Protein AF-A0AAE4IF89-F1 (afdb_monomer_lite)

pLDDT: mean 88.72, std 16.56, range [34.75, 98.81]

Organism: Bacteroides uniformis (NCBI:txid820)

Sequence (149 aa):
LYGYVDDTNAWSDVLGLATRPNNGKYHIFFEHTVNAKDQYASDAVQFNRANQEFLNKINSDAIFKHDMLKRHPELHAWIKNPNMTSSPSGFTWHHHEETRRLVLVDRRDHSLNHKLYHPSGKGGRDLWGGGNDGRKGRLNGSTGYKQKK

Foldseek 3Di:
DDDDPDPPPPPPPPPCLCVDPVRNAFDFLDKDQADLQQLLAALQVRQLVRVVVVLVCLVPDVVSVVVCCVVFVQLVVCSVPPPSRAAGPQWHFFLQLPRRMTTIGGPVCCVVPVCSRVVVVDGNCVNSVNPPCSNVRQARRNPRHGDDD

Structure (mmCIF, N/CA/C/O backbone):
data_AF-A0AAE4IF89-F1
#
_entry.id   AF-A0AAE4IF89-F1
#
loop_
_atom_site.group_PDB
_atom_site.id
_atom_site.type_symbol
_atom_site.label_atom_id
_atom_site.label_alt_id
_atom_site.label_comp_id
_atom_site.label_asym_id
_atom_site.label_entity_id
_atom_site.label_seq_id
_atom_site.pdbx_PDB_ins_code
_atom_site.Cartn_x
_atom_site.Cartn_y
_atom_site.Cartn_z
_atom_site.occupancy
_atom_site.B_iso_or_equiv
_atom_site.auth_seq_id
_atom_site.auth_comp_id
_atom_site.auth_asym_id
_atom_site.auth_atom_id
_atom_site.pdbx_PDB_model_num
ATOM 1 N N . LEU A 1 1 ? 20.220 -52.542 5.348 1.00 37.22 1 LEU A N 1
ATOM 2 C CA . LEU A 1 1 ? 20.351 -51.136 5.781 1.00 37.22 1 LEU A CA 1
ATOM 3 C C . LEU A 1 1 ? 19.918 -50.280 4.595 1.00 37.22 1 LEU A C 1
ATOM 5 O O . LEU A 1 1 ? 20.706 -50.084 3.682 1.00 37.22 1 LEU A O 1
ATOM 9 N N . TYR A 1 2 ? 18.632 -49.939 4.511 1.00 34.75 2 TYR A N 1
ATOM 10 C CA . TYR A 1 2 ? 18.114 -49.133 3.404 1.00 34.75 2 TYR A CA 1
ATOM 11 C C . TYR A 1 2 ? 18.401 -47.666 3.717 1.00 34.75 2 TYR A C 1
ATOM 13 O O . TYR A 1 2 ? 17.865 -47.128 4.683 1.00 34.75 2 TYR A O 1
ATOM 21 N N . GLY A 1 3 ? 19.299 -47.058 2.942 1.00 41.81 3 GLY A N 1
ATOM 22 C CA . GLY A 1 3 ? 19.511 -45.617 2.956 1.00 41.81 3 GLY A CA 1
ATOM 23 C C . GLY A 1 3 ? 18.264 -44.945 2.403 1.00 41.81 3 GLY A C 1
ATOM 24 O O . GLY A 1 3 ? 17.917 -45.148 1.241 1.00 41.81 3 GLY A O 1
ATOM 25 N N . TYR A 1 4 ? 17.570 -44.196 3.254 1.00 39.38 4 TYR A N 1
ATOM 26 C CA . TYR A 1 4 ? 16.539 -43.281 2.795 1.00 39.38 4 TYR A CA 1
ATOM 27 C C . TYR A 1 4 ? 17.254 -42.123 2.101 1.00 39.38 4 TYR A C 1
ATOM 29 O O . TYR A 1 4 ? 18.161 -41.518 2.672 1.00 39.38 4 TYR A O 1
ATOM 37 N N . VAL A 1 5 ? 16.896 -41.883 0.845 1.00 37.62 5 VAL A N 1
ATOM 38 C CA . VAL A 1 5 ? 17.348 -40.715 0.095 1.00 37.62 5 VAL A CA 1
ATOM 39 C C . VAL A 1 5 ? 16.653 -39.522 0.743 1.00 37.62 5 VAL A C 1
ATOM 41 O O . VAL A 1 5 ? 15.427 -39.433 0.699 1.00 37.62 5 VAL A O 1
ATOM 44 N N . ASP A 1 6 ? 17.423 -38.671 1.419 1.00 49.19 6 ASP A N 1
ATOM 45 C CA . ASP A 1 6 ? 16.940 -37.361 1.845 1.00 49.19 6 ASP A CA 1
ATOM 46 C C . ASP A 1 6 ? 16.655 -36.560 0.571 1.00 49.19 6 ASP A C 1
ATOM 48 O O . ASP A 1 6 ? 17.464 -36.542 -0.361 1.00 49.19 6 ASP A O 1
ATOM 52 N N . ASP A 1 7 ? 15.447 -36.022 0.484 1.00 46.41 7 ASP A N 1
ATOM 53 C CA . ASP A 1 7 ? 14.862 -35.455 -0.724 1.00 46.41 7 ASP A CA 1
ATOM 54 C C . ASP A 1 7 ? 15.790 -34.372 -1.311 1.00 46.41 7 ASP A C 1
ATOM 56 O O . ASP A 1 7 ? 15.980 -33.296 -0.740 1.00 46.41 7 ASP A O 1
ATOM 60 N N . THR A 1 8 ? 16.404 -34.638 -2.468 1.00 44.47 8 THR A N 1
ATOM 61 C CA . THR A 1 8 ? 17.418 -33.764 -3.092 1.00 44.47 8 THR A CA 1
ATOM 62 C C . THR A 1 8 ? 16.834 -32.485 -3.707 1.00 44.47 8 THR A C 1
ATOM 64 O O . THR A 1 8 ? 17.523 -31.775 -4.437 1.00 44.47 8 THR A O 1
ATOM 67 N N . ASN A 1 9 ? 15.569 -32.171 -3.413 1.00 43.34 9 ASN A N 1
ATOM 68 C CA . ASN A 1 9 ? 14.909 -30.913 -3.762 1.00 43.34 9 ASN A CA 1
ATOM 69 C C . ASN A 1 9 ? 14.820 -29.932 -2.588 1.00 43.34 9 ASN A C 1
ATOM 71 O O . ASN A 1 9 ? 14.143 -28.908 -2.707 1.00 43.34 9 ASN A O 1
ATOM 75 N N . ALA A 1 10 ? 15.511 -30.198 -1.474 1.00 47.47 10 ALA A N 1
ATOM 76 C CA . ALA A 1 10 ? 15.758 -29.195 -0.450 1.00 47.47 10 ALA A CA 1
ATOM 77 C C . ALA A 1 10 ? 16.635 -28.079 -1.040 1.00 47.47 10 ALA A C 1
ATOM 79 O O . ALA A 1 10 ? 17.855 -28.047 -0.868 1.00 47.47 10 ALA A O 1
ATOM 80 N N . TRP A 1 11 ? 16.001 -27.147 -1.758 1.00 50.06 11 TRP A N 1
ATOM 81 C CA . TRP A 1 11 ? 16.511 -25.799 -1.942 1.00 50.06 11 TRP A CA 1
ATOM 82 C C . TRP A 1 11 ? 16.947 -25.341 -0.564 1.00 50.06 11 TRP A C 1
ATOM 84 O O . TRP A 1 11 ? 16.108 -25.117 0.307 1.00 50.06 11 TRP A O 1
ATOM 94 N N . SER A 1 12 ? 18.261 -25.316 -0.342 1.00 50.97 12 SER A N 1
ATOM 95 C CA . SER A 1 12 ? 18.815 -24.884 0.925 1.00 50.97 12 SER A CA 1
ATOM 96 C C . SER A 1 12 ? 18.235 -23.507 1.182 1.00 50.97 12 SER A C 1
ATOM 98 O O . SER A 1 12 ? 18.472 -22.570 0.419 1.00 50.97 12 SER A O 1
ATOM 100 N N . ASP A 1 13 ? 17.399 -23.403 2.204 1.00 57.69 13 ASP A N 1
ATOM 101 C CA . ASP A 1 13 ? 16.820 -22.144 2.621 1.00 57.69 13 ASP A CA 1
ATOM 102 C C . ASP A 1 13 ? 17.924 -21.339 3.311 1.00 57.69 13 ASP A C 1
ATOM 104 O O . ASP A 1 13 ? 17.977 -21.208 4.531 1.00 57.69 13 ASP A O 1
ATOM 108 N N . VAL A 1 14 ? 18.856 -20.824 2.499 1.00 60.16 14 VAL A N 1
ATOM 109 C CA . VAL A 1 14 ? 20.041 -20.050 2.907 1.00 60.16 14 VAL A CA 1
ATOM 110 C C . VAL A 1 14 ? 19.644 -18.835 3.757 1.00 60.16 14 VAL A C 1
ATOM 112 O O . VAL A 1 14 ? 20.472 -18.243 4.442 1.00 60.16 14 VAL A O 1
ATOM 115 N N . LEU A 1 15 ? 18.369 -18.450 3.718 1.00 65.38 15 LEU A N 1
ATOM 116 C CA . LEU A 1 15 ? 17.818 -17.269 4.363 1.00 65.38 15 LEU A CA 1
ATOM 117 C C . LEU A 1 15 ? 16.926 -17.595 5.567 1.00 65.38 15 LEU A C 1
ATOM 119 O O . LEU A 1 15 ? 16.455 -16.659 6.216 1.00 65.38 15 LEU A O 1
ATOM 123 N N . GLY A 1 16 ? 16.679 -18.875 5.862 1.00 64.06 16 GLY A N 1
ATOM 124 C CA . GLY A 1 16 ? 15.788 -19.301 6.943 1.00 64.06 16 GLY A CA 1
ATOM 125 C C . GLY A 1 16 ? 14.357 -18.769 6.796 1.00 64.06 16 GLY A C 1
ATOM 126 O O . GLY A 1 16 ? 13.718 -18.425 7.790 1.00 64.06 16 GLY A O 1
ATOM 127 N N . LEU A 1 17 ? 13.859 -18.594 5.567 1.00 67.81 17 LEU A N 1
ATOM 128 C CA . LEU A 1 17 ? 12.476 -18.203 5.320 1.00 67.81 17 LEU A CA 1
ATOM 129 C C . LEU A 1 17 ? 11.504 -19.313 5.732 1.00 67.81 17 LEU A C 1
ATOM 131 O O . LEU A 1 17 ? 10.603 -19.047 6.522 1.00 67.81 17 LEU A O 1
ATOM 135 N N . ALA A 1 18 ? 11.702 -20.545 5.270 1.00 59.84 18 ALA A N 1
ATOM 136 C CA . ALA A 1 18 ? 10.863 -21.703 5.571 1.00 59.84 18 ALA A CA 1
ATOM 137 C C . ALA A 1 18 ? 10.840 -22.058 7.069 1.00 59.84 18 ALA A C 1
ATOM 139 O O . ALA A 1 18 ? 9.854 -22.615 7.540 1.00 59.84 18 ALA A O 1
ATOM 140 N N . THR A 1 19 ? 11.874 -21.691 7.834 1.00 62.22 19 THR A N 1
ATOM 141 C CA . THR A 1 19 ? 11.967 -21.942 9.287 1.00 62.22 19 THR A CA 1
ATOM 142 C C . THR A 1 19 ? 11.337 -20.849 10.159 1.00 62.22 19 THR A C 1
ATOM 144 O O . THR A 1 19 ? 11.401 -20.914 11.388 1.00 62.22 19 THR A O 1
ATOM 147 N N . ARG A 1 20 ? 10.692 -19.839 9.561 1.00 68.12 20 ARG A N 1
ATOM 148 C CA . ARG A 1 20 ? 9.955 -18.812 10.314 1.00 68.12 20 ARG A CA 1
ATOM 149 C C . ARG A 1 20 ? 8.750 -19.392 11.052 1.00 68.12 20 ARG A C 1
ATOM 151 O O . ARG A 1 20 ? 8.157 -20.355 10.572 1.00 68.12 20 ARG A O 1
ATOM 158 N N . PRO A 1 21 ? 8.262 -18.704 12.103 1.00 62.50 21 PRO A N 1
ATOM 159 C CA . PRO A 1 21 ? 7.020 -19.050 12.807 1.00 62.50 21 PRO A CA 1
ATOM 160 C C . PRO A 1 21 ? 5.754 -19.178 11.932 1.00 62.50 21 PRO A C 1
ATOM 162 O O . PRO A 1 21 ? 4.701 -19.545 12.442 1.00 62.50 21 PRO A O 1
ATOM 165 N N . ASN A 1 22 ? 5.822 -18.869 10.632 1.00 66.81 22 ASN A N 1
ATOM 166 C CA . ASN A 1 22 ? 4.730 -19.004 9.666 1.00 66.81 22 ASN A CA 1
ATOM 167 C C . ASN A 1 22 ? 5.129 -19.743 8.369 1.00 66.81 22 ASN A C 1
ATOM 169 O O . ASN A 1 22 ? 4.522 -19.507 7.322 1.00 66.81 22 ASN A O 1
ATOM 173 N N . ASN A 1 23 ? 6.145 -20.610 8.429 1.00 70.06 23 ASN A N 1
ATOM 174 C CA . ASN A 1 23 ? 6.652 -21.396 7.297 1.00 70.06 23 ASN A CA 1
ATOM 175 C C . ASN A 1 23 ? 7.091 -20.540 6.099 1.00 70.06 23 ASN A C 1
ATOM 177 O O . ASN A 1 23 ? 6.837 -20.893 4.947 1.00 70.06 23 ASN A O 1
ATOM 181 N N . GLY A 1 24 ? 7.683 -19.373 6.355 1.00 73.69 24 GLY A N 1
ATOM 182 C CA . GLY A 1 24 ? 8.132 -18.482 5.286 1.00 73.69 24 GLY A CA 1
ATOM 183 C C . GLY A 1 24 ? 6.991 -17.881 4.494 1.00 73.69 24 GLY A C 1
ATOM 184 O O . GLY A 1 24 ? 7.107 -17.704 3.289 1.00 73.69 24 GLY A O 1
ATOM 185 N N . LYS A 1 25 ? 5.877 -17.584 5.159 1.00 81.44 25 LYS A N 1
ATOM 186 C CA . LYS A 1 25 ? 4.815 -16.745 4.604 1.00 81.44 25 LYS A CA 1
ATOM 187 C C . LYS A 1 25 ? 4.899 -15.366 5.240 1.00 81.44 25 LYS A C 1
ATOM 189 O O . LYS A 1 25 ? 5.683 -15.131 6.150 1.00 81.44 25 LYS A O 1
ATOM 194 N N . TYR A 1 26 ? 4.106 -14.423 4.776 1.00 90.25 26 TYR A N 1
ATOM 195 C CA . TYR A 1 26 ? 3.896 -13.173 5.492 1.00 90.25 26 TYR A CA 1
ATOM 196 C C . TYR A 1 26 ? 2.406 -12.950 5.682 1.00 90.25 26 TYR A C 1
ATOM 198 O O . TYR A 1 26 ? 1.580 -13.572 5.013 1.00 90.25 26 TYR A O 1
ATOM 206 N N . HIS A 1 27 ? 2.059 -12.107 6.649 1.00 92.38 27 HIS A N 1
ATOM 207 C CA . HIS A 1 27 ? 0.666 -11.825 6.940 1.00 92.38 27 HIS A CA 1
ATOM 208 C C . HIS A 1 27 ? 0.166 -10.676 6.066 1.00 92.38 27 HIS A C 1
ATOM 210 O O . HIS A 1 27 ? 0.766 -9.602 6.035 1.00 92.38 27 HIS A O 1
ATOM 216 N N . ILE A 1 28 ? -0.944 -10.916 5.373 1.00 96.31 28 ILE A N 1
ATOM 217 C CA . ILE A 1 28 ? -1.663 -9.905 4.606 1.00 96.31 28 ILE A CA 1
ATOM 218 C C . ILE A 1 28 ? -2.877 -9.483 5.428 1.00 96.31 28 ILE A C 1
ATOM 220 O O . ILE A 1 28 ? -3.752 -10.299 5.707 1.00 96.31 28 ILE A O 1
ATOM 224 N N . PHE A 1 29 ? -2.919 -8.213 5.819 1.00 97.69 29 PHE A N 1
ATOM 225 C CA . PHE A 1 29 ? -3.981 -7.664 6.664 1.00 97.69 29 PHE A CA 1
ATOM 226 C C . PHE A 1 29 ? -5.188 -7.179 5.860 1.00 97.69 29 PHE A C 1
ATOM 228 O O . PHE A 1 29 ? -6.314 -7.172 6.351 1.00 97.69 29 PHE A O 1
ATOM 235 N N . PHE A 1 30 ? -4.951 -6.725 4.631 1.00 98.56 30 PHE A N 1
ATOM 236 C CA . PHE A 1 30 ? -5.985 -6.240 3.726 1.00 98.56 30 PHE A CA 1
ATOM 237 C C . PHE A 1 30 ? -5.484 -6.312 2.285 1.00 98.56 30 PHE A C 1
ATOM 239 O O . PHE A 1 30 ? -4.283 -6.193 2.042 1.00 98.56 30 PHE A O 1
ATOM 246 N N . GLU A 1 31 ? -6.390 -6.462 1.325 1.00 98.38 31 GLU A N 1
ATOM 247 C CA . GLU A 1 31 ? -6.051 -6.526 -0.095 1.00 98.38 31 GLU A CA 1
ATOM 248 C C . GLU A 1 31 ? -6.921 -5.582 -0.913 1.00 98.38 31 GLU A C 1
ATOM 250 O O . GLU A 1 31 ? -8.101 -5.398 -0.628 1.00 98.38 31 GLU A O 1
ATOM 255 N N . HIS A 1 32 ? -6.331 -5.008 -1.955 1.00 98.44 32 HIS A N 1
ATOM 256 C CA . HIS A 1 32 ? -7.011 -4.177 -2.932 1.00 98.44 32 HIS A CA 1
ATOM 257 C C . HIS A 1 32 ? -6.567 -4.569 -4.342 1.00 98.44 32 HIS A C 1
ATOM 259 O O . HIS A 1 32 ? -5.375 -4.710 -4.621 1.00 98.44 32 HIS A O 1
ATOM 265 N N . THR A 1 33 ? -7.526 -4.695 -5.259 1.00 98.44 33 THR A N 1
ATOM 266 C CA . THR A 1 33 ? -7.225 -4.877 -6.683 1.00 98.44 33 THR A CA 1
ATOM 267 C C . THR A 1 33 ? -7.227 -3.523 -7.379 1.00 98.44 33 THR A C 1
ATOM 269 O O . THR A 1 33 ? -8.276 -2.905 -7.560 1.00 98.44 33 THR A O 1
ATOM 272 N N . VAL A 1 34 ? -6.053 -3.081 -7.825 1.00 97.94 34 VAL A N 1
ATOM 273 C CA . VAL A 1 34 ? -5.884 -1.842 -8.584 1.00 97.94 34 VAL A CA 1
ATOM 274 C C . VAL A 1 34 ? -6.681 -1.927 -9.886 1.00 97.94 34 VAL A C 1
ATOM 276 O O . VAL A 1 34 ? -6.572 -2.885 -10.658 1.00 97.94 34 VAL A O 1
ATOM 279 N N . ASN A 1 35 ? -7.485 -0.899 -10.160 1.00 97.25 35 ASN A N 1
ATOM 280 C CA . ASN A 1 35 ? -8.221 -0.815 -11.416 1.00 97.25 35 ASN A CA 1
ATOM 281 C C . ASN A 1 35 ? -7.242 -0.814 -12.603 1.00 97.25 35 ASN A C 1
ATOM 283 O O . ASN A 1 35 ? -6.204 -0.158 -12.551 1.00 97.25 35 ASN A O 1
ATOM 287 N N . ALA A 1 36 ? -7.580 -1.506 -13.694 1.00 95.94 36 ALA A N 1
ATOM 288 C CA . ALA A 1 36 ? -6.732 -1.566 -14.886 1.00 95.94 36 ALA A CA 1
ATOM 289 C C . ALA A 1 36 ? -6.343 -0.172 -15.414 1.00 95.94 36 ALA A C 1
ATOM 291 O O . ALA A 1 36 ? -5.204 0.035 -15.821 1.00 95.94 36 ALA A O 1
ATOM 292 N N . LYS A 1 37 ? -7.247 0.813 -15.321 1.00 96.62 37 LYS A N 1
ATOM 293 C CA . LYS A 1 37 ? -6.980 2.193 -15.754 1.00 96.62 37 LYS A CA 1
ATOM 294 C C . LYS A 1 37 ? -5.928 2.925 -14.909 1.00 96.62 37 LYS A C 1
ATOM 296 O O . LYS A 1 37 ? -5.427 3.957 -15.347 1.00 96.62 37 LYS A O 1
ATOM 301 N N . ASP A 1 38 ? -5.631 2.406 -13.720 1.00 96.88 38 ASP A N 1
ATOM 302 C CA . ASP A 1 38 ? -4.724 2.984 -12.731 1.00 96.88 38 ASP A CA 1
ATOM 303 C C . ASP A 1 38 ? -3.479 2.098 -12.507 1.00 96.88 38 ASP A C 1
ATOM 305 O O . ASP A 1 38 ? -2.657 2.402 -11.641 1.00 96.88 38 ASP A O 1
ATOM 309 N N . GLN A 1 39 ? -3.294 1.018 -13.285 1.00 96.75 39 GLN A N 1
ATOM 310 C CA . GLN A 1 39 ? -2.181 0.066 -13.131 1.00 96.75 39 GLN A CA 1
ATOM 311 C C . GLN A 1 39 ? -0.807 0.755 -13.128 1.00 96.75 39 GLN A C 1
ATOM 313 O O . GLN A 1 39 ? 0.077 0.392 -12.347 1.00 96.75 39 GLN A O 1
ATOM 318 N N . TYR A 1 40 ? -0.634 1.777 -13.965 1.00 97.44 40 TYR A N 1
ATOM 319 C CA . TYR A 1 40 ? 0.610 2.532 -14.096 1.00 97.44 40 TYR A CA 1
ATOM 320 C C . TYR A 1 40 ? 0.581 3.883 -13.369 1.00 97.44 40 TYR A C 1
ATOM 322 O O . TYR A 1 40 ? 1.589 4.589 -13.370 1.00 97.44 40 TYR A O 1
ATOM 330 N N . ALA A 1 41 ? -0.532 4.237 -12.715 1.00 96.88 41 ALA A N 1
ATOM 331 C CA . ALA A 1 41 ? -0.687 5.499 -11.991 1.00 96.88 41 ALA A CA 1
ATOM 332 C C . ALA A 1 41 ? 0.211 5.558 -10.745 1.00 96.88 41 ALA A C 1
ATOM 334 O O . ALA A 1 41 ? 0.675 4.523 -10.268 1.00 96.88 41 ALA A O 1
ATOM 335 N N . SER A 1 42 ? 0.444 6.751 -10.193 1.00 97.56 42 SER A N 1
ATOM 336 C CA . SER A 1 42 ? 1.311 6.920 -9.018 1.00 97.56 42 SER A CA 1
ATOM 337 C C . SER A 1 42 ? 0.911 6.048 -7.835 1.00 97.56 42 SER A C 1
ATOM 339 O O . SER A 1 42 ? -0.253 5.673 -7.678 1.00 97.56 42 SER A O 1
ATOM 341 N N . ASP A 1 43 ? 1.882 5.765 -6.966 1.00 97.94 43 ASP A N 1
ATOM 342 C CA . ASP A 1 43 ? 1.604 5.066 -5.710 1.00 97.94 43 ASP A CA 1
ATOM 343 C C . ASP A 1 43 ? 0.555 5.838 -4.900 1.00 97.94 43 ASP A C 1
ATOM 345 O O . ASP A 1 43 ? -0.377 5.238 -4.385 1.00 97.94 43 ASP A O 1
ATOM 349 N N . ALA A 1 44 ? 0.614 7.174 -4.911 1.00 98.12 44 ALA A N 1
ATOM 350 C CA . ALA A 1 44 ? -0.395 8.024 -4.289 1.00 98.12 44 ALA A CA 1
ATOM 351 C C . ALA A 1 44 ? -1.818 7.772 -4.817 1.00 98.12 44 ALA A C 1
ATOM 353 O O . ALA A 1 44 ? -2.750 7.700 -4.020 1.00 98.12 44 ALA A O 1
ATOM 354 N N . VAL A 1 45 ? -2.000 7.618 -6.134 1.00 97.69 45 VAL A N 1
ATOM 355 C CA . VAL A 1 45 ? -3.318 7.339 -6.735 1.00 97.69 45 VAL A CA 1
ATOM 356 C C . VAL A 1 45 ? -3.811 5.946 -6.349 1.00 97.69 45 VAL A C 1
ATOM 358 O O . VAL A 1 45 ? -4.960 5.797 -5.930 1.00 97.69 45 VAL A O 1
ATOM 361 N N . GLN A 1 46 ? -2.950 4.933 -6.454 1.00 98.19 46 GLN A N 1
ATOM 362 C CA . GLN A 1 46 ? -3.328 3.556 -6.131 1.00 98.19 46 GLN A CA 1
ATOM 363 C C . GLN A 1 46 ? -3.623 3.386 -4.634 1.00 98.19 46 GLN A C 1
ATOM 365 O O . GLN A 1 46 ? -4.627 2.780 -4.262 1.00 98.19 46 GLN A O 1
ATOM 370 N N . PHE A 1 47 ? -2.791 3.973 -3.770 1.00 98.62 47 PHE A N 1
ATOM 371 C CA . PHE A 1 47 ? -2.962 3.912 -2.320 1.00 98.62 47 PHE A CA 1
ATOM 372 C C . PHE A 1 47 ? -4.191 4.685 -1.866 1.00 98.62 47 PHE A C 1
ATOM 374 O O . PHE A 1 47 ? -4.835 4.258 -0.918 1.00 98.62 47 PHE A O 1
ATOM 381 N N . ASN A 1 48 ? -4.572 5.765 -2.554 1.00 98.56 48 ASN A N 1
ATOM 382 C CA . ASN A 1 48 ? -5.783 6.510 -2.217 1.00 98.56 48 ASN A CA 1
ATOM 383 C C . ASN A 1 48 ? -7.029 5.626 -2.257 1.00 98.56 48 ASN A C 1
ATOM 385 O O . ASN A 1 48 ? -7.768 5.588 -1.275 1.00 98.56 48 ASN A O 1
ATOM 389 N N . ARG A 1 49 ? -7.217 4.848 -3.328 1.00 97.38 49 ARG A N 1
ATOM 390 C CA . ARG A 1 49 ? -8.354 3.921 -3.415 1.00 97.38 49 ARG A CA 1
ATOM 391 C C . ARG A 1 49 ? -8.256 2.781 -2.405 1.00 97.38 49 ARG A C 1
ATOM 393 O O . ARG A 1 49 ? -9.223 2.530 -1.692 1.00 97.38 49 ARG A O 1
ATOM 400 N N . ALA A 1 50 ? -7.082 2.167 -2.280 1.00 98.62 50 ALA A N 1
ATOM 401 C CA . ALA A 1 50 ? -6.861 1.091 -1.315 1.00 98.62 50 ALA A CA 1
ATOM 402 C C . ALA A 1 50 ? -7.129 1.549 0.135 1.00 98.62 50 ALA A C 1
ATOM 404 O O . ALA A 1 50 ? -7.767 0.845 0.912 1.00 98.62 50 ALA A O 1
ATOM 405 N N . ASN A 1 51 ? -6.715 2.769 0.490 1.00 98.81 51 ASN A N 1
ATOM 406 C CA . ASN A 1 51 ? -6.960 3.365 1.801 1.00 98.81 51 ASN A CA 1
ATOM 407 C C . ASN A 1 51 ? -8.435 3.705 2.033 1.00 98.81 51 ASN A C 1
ATOM 409 O O . ASN A 1 51 ? -8.891 3.599 3.169 1.00 98.81 51 ASN A O 1
ATOM 413 N N . GLN A 1 52 ? -9.185 4.114 1.001 1.00 98.62 52 GLN A N 1
ATOM 414 C CA . GLN A 1 52 ? -10.631 4.342 1.130 1.00 98.62 52 GLN A CA 1
ATOM 415 C C . GLN A 1 52 ? -11.342 3.036 1.493 1.00 98.62 52 GLN A C 1
ATOM 417 O O . GLN A 1 52 ? -12.114 2.998 2.448 1.00 98.62 52 GLN A O 1
ATOM 422 N N . GLU A 1 53 ? -11.038 1.950 0.781 1.00 98.62 53 GLU A N 1
ATOM 423 C CA . GLU A 1 53 ? -11.609 0.627 1.054 1.00 98.62 53 GLU A CA 1
ATOM 424 C C . GLU A 1 53 ? -11.189 0.095 2.429 1.00 98.62 53 GLU A C 1
ATOM 426 O O . GLU A 1 53 ? -12.029 -0.390 3.190 1.00 98.62 53 GLU A O 1
ATOM 431 N N . PHE A 1 54 ? -9.916 0.261 2.789 1.00 98.75 54 PHE A N 1
ATOM 432 C CA . PHE A 1 54 ? -9.404 -0.126 4.098 1.00 98.75 54 PHE A CA 1
ATOM 433 C C . PHE A 1 54 ? -10.091 0.641 5.241 1.00 98.75 54 PHE A C 1
ATOM 435 O O . PHE A 1 54 ? -10.546 0.025 6.204 1.00 98.75 54 PHE A O 1
ATOM 442 N N . LEU A 1 55 ? -10.243 1.967 5.131 1.00 98.50 55 LEU A N 1
ATOM 443 C CA . LEU A 1 55 ? -10.970 2.766 6.125 1.00 98.50 55 LEU A CA 1
ATOM 444 C C . LEU A 1 55 ? -12.448 2.389 6.202 1.00 98.50 55 LEU A C 1
ATOM 446 O O . LEU A 1 55 ? -12.993 2.291 7.301 1.00 98.50 55 LEU A O 1
ATOM 450 N N . ASN A 1 56 ? -13.093 2.131 5.063 1.00 98.69 56 ASN A N 1
ATOM 451 C CA . ASN A 1 56 ? -14.472 1.650 5.043 1.00 98.69 56 ASN A CA 1
ATOM 452 C C . ASN A 1 56 ? -14.594 0.321 5.794 1.00 98.69 56 ASN A C 1
ATOM 454 O O . ASN A 1 56 ? -15.520 0.153 6.590 1.00 98.69 56 ASN A O 1
ATOM 458 N N . LYS A 1 57 ? -13.639 -0.601 5.615 1.00 98.62 57 LYS A N 1
ATOM 459 C CA . LYS A 1 57 ? -13.608 -1.865 6.358 1.00 98.62 57 LYS A CA 1
ATOM 460 C C . LYS A 1 57 ? -13.387 -1.647 7.858 1.00 98.62 57 LYS A C 1
ATOM 462 O O . LYS A 1 57 ? -14.130 -2.208 8.655 1.00 98.62 57 LYS A O 1
ATOM 467 N N . ILE A 1 58 ? -12.436 -0.794 8.245 1.00 98.19 58 ILE A N 1
ATOM 468 C CA . ILE A 1 58 ? -12.205 -0.405 9.648 1.00 98.19 58 ILE A CA 1
ATOM 469 C C . ILE A 1 58 ? -13.474 0.183 10.284 1.00 98.19 58 ILE A C 1
ATOM 471 O O . ILE A 1 58 ? -13.777 -0.100 11.439 1.00 98.19 58 ILE A O 1
ATOM 475 N N . ASN A 1 59 ? -14.225 1.009 9.557 1.00 98.00 59 ASN A N 1
ATOM 476 C CA . ASN A 1 59 ? -15.407 1.676 10.101 1.00 98.00 59 ASN A CA 1
ATOM 477 C C . ASN A 1 59 ? -16.647 0.775 10.154 1.00 98.00 59 ASN A C 1
ATOM 479 O O . ASN A 1 59 ? -17.501 0.986 11.011 1.00 98.00 59 ASN A O 1
ATOM 483 N N . SER A 1 60 ? -16.747 -0.210 9.261 1.00 98.50 60 SER A N 1
ATOM 484 C CA . SER A 1 60 ? -17.912 -1.100 9.159 1.00 98.50 60 SER A CA 1
ATOM 485 C C . SER A 1 60 ? -17.777 -2.409 9.941 1.00 98.50 60 SER A C 1
ATOM 487 O O . SER A 1 60 ? -18.791 -3.031 10.242 1.00 98.50 60 SER A O 1
ATOM 489 N N . ASP A 1 61 ? -16.560 -2.832 10.293 1.00 98.56 61 ASP A N 1
ATOM 490 C CA . ASP A 1 61 ? -16.306 -4.093 10.993 1.00 98.56 61 ASP A CA 1
ATOM 491 C C . ASP A 1 61 ? -15.519 -3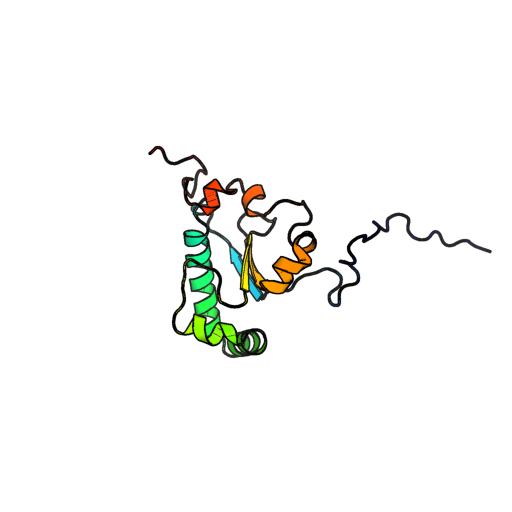.861 12.291 1.00 98.56 61 ASP A C 1
ATOM 493 O O . ASP A 1 61 ? -14.306 -3.634 12.295 1.00 98.56 61 ASP A O 1
ATOM 497 N N . ALA A 1 62 ? -16.229 -3.942 13.420 1.00 98.25 62 ALA A N 1
ATOM 498 C CA . ALA A 1 62 ? -15.656 -3.729 14.744 1.00 98.25 62 ALA A CA 1
ATOM 499 C C . ALA A 1 62 ? -14.633 -4.806 15.146 1.00 98.25 62 ALA A C 1
ATOM 501 O O . ALA A 1 62 ? -13.673 -4.484 15.849 1.00 98.25 62 ALA A O 1
ATOM 502 N N . ILE A 1 63 ? -14.805 -6.056 14.697 1.00 98.38 63 ILE A N 1
ATOM 503 C CA . ILE A 1 63 ? -13.876 -7.155 14.999 1.00 98.38 63 ILE A CA 1
ATOM 504 C C . ILE A 1 63 ? -12.570 -6.917 14.246 1.00 98.38 63 ILE A C 1
ATOM 506 O O . ILE A 1 63 ? -11.497 -6.938 14.850 1.00 98.38 63 ILE A O 1
ATOM 510 N N . PHE A 1 64 ? -12.667 -6.604 12.952 1.00 98.31 64 PHE A N 1
ATOM 511 C CA . PHE A 1 64 ? -11.513 -6.253 12.131 1.00 98.31 64 PHE A CA 1
ATOM 512 C C . PHE A 1 64 ? -10.775 -5.035 12.693 1.00 98.31 64 PHE A C 1
ATOM 514 O O . PHE A 1 64 ? -9.561 -5.071 12.884 1.00 98.31 64 PHE A O 1
ATOM 521 N N . LYS A 1 65 ? -11.503 -3.968 13.041 1.00 98.31 65 LYS A N 1
ATOM 522 C CA . LYS A 1 65 ? -10.918 -2.779 13.673 1.00 98.31 65 LYS A CA 1
ATOM 523 C C . LYS A 1 65 ? -10.188 -3.112 14.971 1.00 98.31 65 LYS A C 1
ATOM 525 O O . LYS A 1 65 ? -9.097 -2.590 15.196 1.00 98.31 65 LYS A O 1
ATOM 530 N N . HIS A 1 66 ? -10.784 -3.946 15.822 1.00 98.19 66 HIS A N 1
ATOM 531 C CA . HIS A 1 66 ? -10.173 -4.339 17.086 1.00 98.19 66 HIS A CA 1
ATOM 532 C C . HIS A 1 66 ? -8.884 -5.143 16.871 1.00 98.19 66 HIS A C 1
ATOM 534 O O . HIS A 1 66 ? -7.875 -4.822 17.494 1.00 98.19 66 HIS A O 1
ATOM 540 N N . ASP A 1 67 ? -8.883 -6.129 15.967 1.00 97.50 67 ASP A N 1
ATOM 541 C CA . ASP A 1 67 ? -7.683 -6.914 15.642 1.00 97.50 67 ASP A CA 1
ATOM 542 C C . ASP A 1 67 ? -6.557 -6.028 15.083 1.00 97.50 67 ASP A C 1
ATOM 544 O O . ASP A 1 67 ? -5.432 -6.065 15.589 1.00 97.50 67 ASP A O 1
ATOM 548 N N . MET A 1 68 ? -6.878 -5.147 14.128 1.00 97.88 68 MET A N 1
ATOM 549 C CA . MET A 1 68 ? -5.909 -4.220 13.534 1.00 97.88 68 MET A CA 1
ATOM 550 C C . MET A 1 68 ? -5.292 -3.280 14.576 1.00 97.88 68 MET A C 1
ATOM 552 O O . MET A 1 68 ? -4.072 -3.149 14.636 1.00 97.88 68 MET A O 1
ATOM 556 N N . LEU A 1 69 ? -6.109 -2.655 15.433 1.00 97.56 69 LEU A N 1
ATOM 557 C CA . LEU A 1 69 ? -5.625 -1.745 16.480 1.00 97.56 69 LEU A CA 1
ATOM 558 C C . LEU A 1 69 ? -4.851 -2.463 17.591 1.00 97.56 69 LEU A C 1
ATOM 560 O O . LEU A 1 69 ? -3.953 -1.870 18.183 1.00 97.56 69 LEU A O 1
ATOM 564 N N . LYS A 1 70 ? -5.185 -3.726 17.882 1.00 96.94 70 LYS A N 1
ATOM 565 C CA . LYS A 1 70 ? -4.451 -4.539 18.857 1.00 96.94 70 LYS A CA 1
ATOM 566 C C . LYS A 1 70 ? -3.042 -4.865 18.364 1.00 96.94 70 LYS A C 1
ATOM 568 O O . LYS A 1 70 ? -2.108 -4.850 19.160 1.00 96.94 70 LYS A O 1
ATOM 573 N N . ARG A 1 71 ? -2.891 -5.174 17.073 1.00 95.19 71 ARG A N 1
ATOM 574 C CA . ARG A 1 71 ? -1.594 -5.508 16.460 1.00 95.19 71 ARG A CA 1
ATOM 575 C C . ARG A 1 71 ? -0.758 -4.269 16.144 1.00 95.19 71 ARG A C 1
ATOM 577 O O . ARG A 1 71 ? 0.454 -4.314 16.310 1.00 95.19 71 ARG A O 1
ATOM 584 N N . HIS A 1 72 ? -1.414 -3.180 15.741 1.00 97.19 72 HIS A N 1
ATOM 585 C CA . HIS A 1 72 ? -0.793 -1.922 15.322 1.00 97.19 72 HIS A CA 1
ATOM 586 C C . HIS A 1 72 ? -1.452 -0.712 16.002 1.00 97.19 72 HIS A C 1
ATOM 588 O O . HIS A 1 72 ? -2.269 -0.014 15.388 1.00 97.19 72 HIS A O 1
ATOM 594 N N . PRO A 1 73 ? -1.130 -0.429 17.276 1.00 97.25 73 PRO A N 1
ATOM 595 C CA . PRO A 1 73 ? -1.721 0.688 18.017 1.00 97.25 73 PRO A CA 1
ATOM 596 C C . PRO A 1 73 ? -1.509 2.063 17.357 1.00 97.25 73 PRO A C 1
ATOM 598 O O . PRO A 1 73 ? -2.362 2.947 17.464 1.00 97.25 73 PRO A O 1
ATOM 601 N N . GLU A 1 74 ? -0.411 2.247 16.620 1.00 95.88 74 GLU A N 1
ATOM 602 C CA . GLU A 1 74 ? -0.081 3.451 15.849 1.00 95.88 74 GLU A CA 1
ATOM 603 C C . GLU A 1 74 ? -1.112 3.784 14.757 1.00 95.88 74 GLU A C 1
ATOM 605 O O . GLU A 1 74 ? -1.248 4.947 14.358 1.00 95.88 74 GLU A O 1
ATOM 610 N N . LEU A 1 75 ? -1.894 2.792 14.313 1.00 97.75 75 LEU A N 1
ATOM 611 C CA . LEU A 1 75 ? -2.987 2.980 13.363 1.00 97.75 75 LEU A CA 1
ATOM 612 C C . LEU A 1 75 ? -4.085 3.893 13.934 1.00 97.75 75 LEU A C 1
ATOM 614 O O . LEU A 1 75 ? -4.779 4.570 13.174 1.00 97.75 75 LEU A O 1
ATOM 618 N N . HIS A 1 76 ? -4.215 3.981 15.264 1.00 97.38 76 HIS A N 1
ATOM 619 C CA . HIS A 1 76 ? -5.219 4.821 15.919 1.00 97.38 76 HIS A CA 1
ATOM 620 C C . HIS A 1 76 ? -5.101 6.300 15.523 1.00 97.38 76 HIS A C 1
ATOM 622 O O . HIS A 1 76 ? -6.112 6.959 15.280 1.00 97.38 76 HIS A O 1
ATOM 628 N N . ALA A 1 77 ? -3.875 6.827 15.434 1.00 97.31 77 ALA A N 1
ATOM 629 C CA . ALA A 1 77 ? -3.639 8.207 15.015 1.00 97.31 77 ALA A CA 1
ATOM 630 C C . ALA A 1 77 ? -3.949 8.405 13.525 1.00 97.31 77 ALA A C 1
ATOM 632 O O . ALA A 1 77 ? -4.567 9.401 13.151 1.00 97.31 77 ALA A O 1
ATOM 633 N N . TRP A 1 78 ? -3.579 7.432 12.687 1.00 98.19 78 TRP A N 1
ATOM 634 C CA . TRP A 1 78 ? -3.830 7.496 11.249 1.00 98.19 78 TRP A CA 1
ATOM 635 C C . TRP A 1 78 ? -5.325 7.466 10.921 1.00 98.19 78 TRP A C 1
ATOM 637 O O . TRP A 1 78 ? -5.770 8.254 10.101 1.00 98.19 78 TRP A O 1
ATOM 647 N N . ILE A 1 79 ? -6.131 6.644 11.604 1.00 97.75 79 ILE A N 1
ATOM 648 C CA . ILE A 1 79 ? -7.591 6.603 11.388 1.00 97.75 79 ILE A CA 1
ATOM 649 C C . ILE A 1 79 ? -8.245 7.970 11.656 1.00 97.75 79 ILE A C 1
ATOM 651 O O . ILE A 1 79 ? -9.196 8.334 10.970 1.00 97.75 79 ILE A O 1
ATOM 655 N N . LYS A 1 80 ? -7.750 8.735 12.640 1.00 97.44 80 LYS A N 1
ATOM 656 C CA . LYS A 1 80 ? -8.295 10.063 12.976 1.00 97.44 80 LYS A CA 1
ATOM 657 C C . LYS A 1 80 ? -7.978 11.122 11.923 1.00 97.44 80 LYS A C 1
ATOM 659 O O . LYS A 1 80 ? -8.781 12.026 11.723 1.00 97.44 80 LYS A O 1
ATOM 664 N N . ASN A 1 81 ? -6.809 11.033 11.293 1.00 97.25 81 ASN A N 1
ATOM 665 C CA . ASN A 1 81 ? -6.364 11.976 10.272 1.00 97.25 81 ASN A CA 1
ATOM 666 C C . ASN A 1 81 ? -5.582 11.237 9.172 1.00 97.25 81 ASN A C 1
ATOM 668 O O . ASN A 1 81 ? -4.345 11.252 9.170 1.00 97.25 81 ASN A O 1
ATOM 672 N N . PRO A 1 82 ? -6.283 10.530 8.271 1.00 97.25 82 PRO A N 1
ATOM 673 C CA . PRO A 1 82 ? -5.630 9.633 7.336 1.00 97.25 82 PRO A CA 1
ATOM 674 C C . PRO A 1 82 ? -4.983 10.406 6.188 1.00 97.25 82 PRO A C 1
ATOM 676 O O . PRO A 1 82 ? -5.642 11.139 5.450 1.00 97.25 82 PRO A O 1
ATOM 679 N N . ASN A 1 83 ? -3.689 10.171 5.959 1.00 97.69 83 ASN A N 1
ATOM 680 C CA . ASN A 1 83 ? -3.087 10.507 4.674 1.00 97.69 83 ASN A CA 1
ATOM 681 C C . ASN A 1 83 ? -3.433 9.411 3.665 1.00 97.69 83 ASN A C 1
ATOM 683 O O . ASN A 1 83 ? -2.784 8.366 3.607 1.00 97.69 83 ASN A O 1
ATOM 687 N N . MET A 1 84 ? -4.441 9.683 2.843 1.00 98.19 84 MET A N 1
ATOM 688 C CA . MET A 1 84 ? -4.933 8.741 1.840 1.00 98.19 84 MET A CA 1
ATOM 689 C C . MET A 1 84 ? -3.902 8.426 0.753 1.00 98.19 84 MET A C 1
ATOM 691 O O . MET A 1 84 ? -4.013 7.403 0.096 1.00 98.19 84 MET A O 1
ATOM 695 N N . THR A 1 85 ? -2.880 9.254 0.553 1.00 98.06 85 THR A N 1
ATOM 696 C CA . THR A 1 85 ? -1.886 9.054 -0.517 1.00 98.06 85 THR A CA 1
ATOM 697 C C . THR A 1 85 ? -0.658 8.251 -0.082 1.00 98.06 85 THR A C 1
ATOM 699 O O . THR A 1 85 ? 0.204 7.950 -0.904 1.00 98.06 85 THR A O 1
ATOM 702 N N . SER A 1 86 ? -0.563 7.879 1.195 1.00 97.94 86 SER A N 1
ATOM 703 C CA . SER A 1 86 ? 0.533 7.080 1.746 1.00 97.94 86 SER A CA 1
ATOM 704 C C . SER A 1 86 ? 0.005 5.827 2.431 1.00 97.94 86 SER A C 1
ATOM 706 O O . SER A 1 86 ? -1.182 5.716 2.720 1.00 97.94 86 SER A O 1
ATOM 708 N N . SER A 1 87 ? 0.878 4.872 2.738 1.00 98.25 87 SER A N 1
ATOM 709 C CA . SER A 1 87 ? 0.465 3.727 3.552 1.00 98.25 87 SER A CA 1
ATOM 710 C C . SER A 1 87 ? 0.017 4.166 4.959 1.00 98.25 87 SER A C 1
ATOM 712 O O . SER A 1 87 ? 0.552 5.153 5.477 1.00 98.25 87 SER A O 1
ATOM 714 N N . PRO A 1 88 ? -0.916 3.431 5.587 1.00 98.38 88 PRO A N 1
ATOM 715 C CA . PRO A 1 88 ? -1.276 3.609 6.990 1.00 98.38 88 PRO A CA 1
ATOM 716 C C . PRO A 1 88 ? -0.077 3.461 7.937 1.00 98.38 88 PRO A C 1
ATOM 718 O O . PRO A 1 88 ? 0.875 2.733 7.639 1.00 98.38 88 PRO A O 1
ATOM 721 N N . SER A 1 89 ? -0.125 4.130 9.093 1.00 98.00 89 SER A N 1
ATOM 722 C CA . SER A 1 89 ? 0.902 3.997 10.141 1.00 98.00 89 SER A CA 1
ATOM 723 C C . SER A 1 89 ? 1.073 2.538 10.562 1.00 98.00 89 SER A C 1
ATOM 725 O O . SER A 1 89 ? 0.078 1.853 10.771 1.00 98.00 89 SER A O 1
ATOM 727 N N . GLY A 1 90 ? 2.320 2.070 10.675 1.00 96.81 90 GLY A N 1
ATOM 728 C CA . GLY A 1 90 ? 2.632 0.669 11.002 1.00 96.81 90 GLY A CA 1
ATOM 729 C C . GLY A 1 90 ? 2.717 -0.272 9.804 1.00 96.81 90 GLY A C 1
ATOM 730 O O . GLY A 1 90 ? 3.415 -1.284 9.841 1.00 96.81 90 GLY A O 1
ATOM 731 N N . PHE A 1 91 ? 2.086 0.106 8.695 1.00 98.56 91 PHE A N 1
ATOM 732 C CA . PHE A 1 91 ? 1.945 -0.742 7.521 1.00 98.56 91 PHE A CA 1
ATOM 733 C C . PHE A 1 91 ? 2.682 -0.185 6.313 1.00 98.56 91 PHE A C 1
ATOM 735 O O . PHE A 1 91 ? 3.094 0.982 6.262 1.00 98.56 91 PHE A O 1
ATOM 742 N N . THR A 1 92 ? 2.825 -1.032 5.304 1.00 98.19 92 THR A N 1
ATOM 743 C CA . THR A 1 92 ? 3.193 -0.634 3.953 1.00 98.19 92 THR A CA 1
ATOM 744 C C . THR A 1 92 ? 2.241 -1.276 2.952 1.00 98.19 92 THR A C 1
ATOM 746 O O . THR A 1 92 ? 1.823 -2.422 3.118 1.00 98.19 92 THR A O 1
ATOM 749 N N . TRP A 1 93 ? 1.886 -0.527 1.912 1.00 98.56 93 TRP A N 1
ATOM 750 C CA . TRP A 1 93 ? 1.218 -1.097 0.749 1.00 98.56 93 TRP A CA 1
ATOM 751 C C . TRP A 1 93 ? 2.282 -1.765 -0.113 1.00 98.56 93 TRP A C 1
ATOM 753 O O . TRP A 1 93 ? 3.134 -1.099 -0.704 1.00 98.56 93 TRP A O 1
ATOM 763 N N . HIS A 1 94 ? 2.241 -3.087 -0.160 1.00 97.75 94 HIS A N 1
ATOM 764 C CA . HIS A 1 94 ? 3.130 -3.896 -0.968 1.00 97.75 94 HIS A CA 1
ATOM 765 C C . HIS A 1 94 ? 2.485 -4.160 -2.333 1.00 97.75 94 HIS A C 1
ATOM 767 O O . HIS A 1 94 ? 1.402 -4.738 -2.434 1.00 97.75 94 HIS A O 1
ATOM 773 N N . HIS A 1 95 ? 3.163 -3.726 -3.397 1.00 97.75 95 HIS A N 1
ATOM 774 C CA . HIS A 1 95 ? 2.861 -4.151 -4.764 1.00 97.75 95 HIS A CA 1
ATOM 775 C C . HIS A 1 95 ? 3.251 -5.624 -4.908 1.00 97.75 95 HIS A C 1
ATOM 777 O O . HIS A 1 95 ? 4.443 -5.916 -5.024 1.00 97.75 95 HIS A O 1
ATOM 783 N N . HIS A 1 96 ? 2.255 -6.513 -4.876 1.00 96.62 96 HIS A N 1
ATOM 784 C CA . HIS A 1 96 ? 2.428 -7.961 -4.989 1.00 96.62 96 HIS A CA 1
ATOM 785 C C . HIS A 1 96 ? 2.963 -8.355 -6.374 1.00 96.62 96 HIS A C 1
ATOM 787 O O . HIS A 1 96 ? 2.808 -7.612 -7.343 1.00 96.62 96 HIS A O 1
ATOM 793 N N . GLU A 1 97 ? 3.583 -9.529 -6.498 1.00 93.69 97 GLU A N 1
ATOM 794 C CA . GLU A 1 97 ? 4.096 -10.011 -7.791 1.00 93.69 97 GLU A CA 1
ATOM 795 C C . GLU A 1 97 ? 2.969 -10.236 -8.813 1.00 93.69 97 GLU A C 1
ATOM 797 O O . GLU A 1 97 ? 3.111 -9.926 -9.996 1.00 93.69 97 GLU A O 1
ATOM 802 N N . GLU A 1 98 ? 1.804 -10.679 -8.338 1.00 94.75 98 GLU A N 1
ATOM 803 C CA . GLU A 1 98 ? 0.575 -10.732 -9.135 1.00 94.75 98 GLU A CA 1
ATOM 804 C C . GLU A 1 98 ? 0.135 -9.328 -9.567 1.00 94.75 98 GLU A C 1
ATOM 806 O O . GLU A 1 98 ? 0.003 -8.399 -8.765 1.00 94.75 98 GLU A O 1
ATOM 811 N N . THR A 1 99 ? -0.119 -9.179 -10.865 1.00 95.12 99 THR A N 1
ATOM 812 C CA . THR A 1 99 ? -0.420 -7.881 -11.475 1.00 95.12 99 THR A CA 1
ATOM 813 C C . THR A 1 99 ? -1.672 -7.246 -10.877 1.00 95.12 99 THR A C 1
ATOM 815 O O . THR A 1 99 ? -2.726 -7.875 -10.820 1.00 95.12 99 THR A O 1
ATOM 818 N N . ARG A 1 100 ? -1.559 -5.961 -10.504 1.00 96.44 100 ARG A N 1
ATOM 819 C CA . ARG A 1 100 ? -2.614 -5.118 -9.902 1.00 96.44 100 ARG A CA 1
ATOM 820 C C . ARG A 1 100 ? -3.037 -5.507 -8.484 1.00 96.44 100 ARG A C 1
ATOM 822 O O . ARG A 1 100 ? -3.973 -4.906 -7.966 1.00 96.44 100 ARG A O 1
ATOM 829 N N . ARG A 1 101 ? -2.363 -6.443 -7.822 1.00 98.00 101 ARG A N 1
ATOM 830 C CA . ARG A 1 101 ? -2.700 -6.822 -6.447 1.00 98.00 101 ARG A CA 1
ATOM 831 C C . ARG A 1 101 ? -1.888 -6.001 -5.440 1.00 98.00 101 ARG A C 1
ATOM 833 O O . ARG A 1 101 ? -0.673 -6.140 -5.333 1.00 98.00 101 ARG A O 1
ATOM 840 N N . LEU A 1 102 ? -2.555 -5.110 -4.713 1.00 98.25 102 LEU A N 1
ATOM 841 C CA . LEU A 1 102 ? -1.980 -4.390 -3.577 1.00 98.25 102 LEU A CA 1
ATOM 842 C C . LEU A 1 102 ? -2.351 -5.102 -2.285 1.00 98.25 102 LEU A C 1
ATOM 844 O O . LEU A 1 102 ? -3.526 -5.353 -2.033 1.00 98.25 102 LEU A O 1
ATOM 848 N N . VAL A 1 103 ? -1.358 -5.379 -1.448 1.00 98.50 103 VAL A N 1
ATOM 849 C CA . VAL A 1 103 ? -1.566 -6.041 -0.157 1.00 98.50 103 VAL A CA 1
ATOM 850 C C . VAL A 1 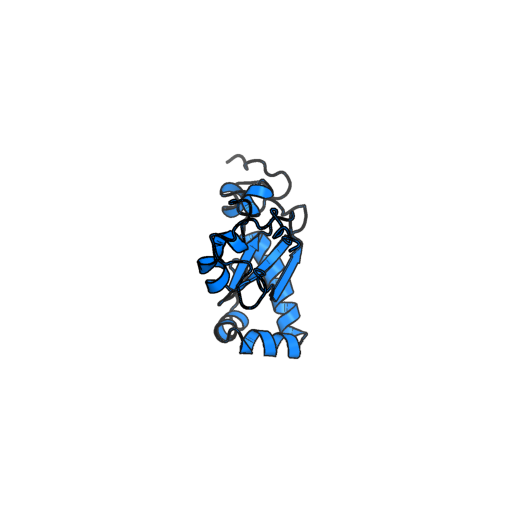103 ? -0.997 -5.178 0.964 1.00 98.50 103 VAL A C 1
ATOM 852 O O . VAL A 1 103 ? 0.098 -4.626 0.847 1.00 98.50 103 VAL A O 1
ATOM 855 N N . LEU A 1 104 ? -1.764 -5.005 2.036 1.00 98.69 104 LEU A N 1
ATOM 856 C CA . LEU A 1 104 ? -1.356 -4.269 3.225 1.00 98.69 104 LEU A CA 1
ATOM 857 C C . LEU A 1 104 ? -0.633 -5.227 4.164 1.00 98.69 104 LEU A C 1
ATOM 859 O O . LEU A 1 104 ? -1.213 -6.219 4.612 1.00 98.69 104 LEU A O 1
ATOM 863 N N . VAL A 1 105 ? 0.629 -4.931 4.452 1.00 98.06 105 VAL A N 1
ATOM 864 C CA . VAL A 1 105 ? 1.515 -5.798 5.240 1.00 98.06 105 VAL A CA 1
ATOM 865 C C . VAL A 1 105 ? 2.229 -4.985 6.315 1.00 98.06 105 VAL A C 1
ATOM 867 O O . VAL A 1 105 ? 2.304 -3.754 6.227 1.00 98.06 105 VAL A O 1
ATOM 870 N N . ASP A 1 106 ? 2.747 -5.659 7.340 1.00 97.44 106 ASP A N 1
ATOM 871 C CA . ASP A 1 106 ? 3.545 -5.019 8.390 1.00 97.44 106 ASP A CA 1
ATOM 872 C C . ASP A 1 106 ? 4.807 -4.395 7.769 1.00 97.44 106 ASP A C 1
ATOM 874 O O . ASP A 1 106 ? 5.549 -5.041 7.025 1.00 97.44 106 ASP A O 1
ATOM 878 N N . ARG A 1 107 ? 5.055 -3.112 8.055 1.00 97.19 107 ARG A N 1
ATOM 879 C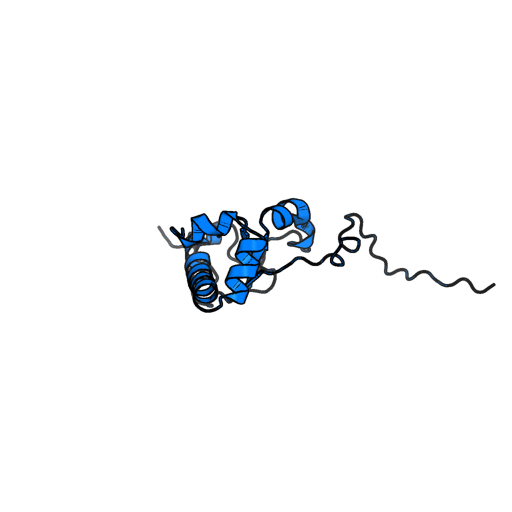 CA . ARG A 1 107 ? 6.179 -2.371 7.462 1.00 97.19 107 ARG A CA 1
ATOM 880 C C . ARG A 1 107 ? 7.538 -2.892 7.923 1.00 97.19 107 ARG A C 1
ATOM 882 O O . ARG A 1 107 ? 8.491 -2.892 7.142 1.00 97.19 107 ARG A O 1
ATOM 889 N N . ARG A 1 108 ? 7.662 -3.251 9.199 1.00 94.62 108 ARG A N 1
ATOM 890 C CA . ARG A 1 108 ? 8.922 -3.702 9.791 1.00 94.62 108 ARG A CA 1
ATOM 891 C C . ARG A 1 108 ? 9.263 -5.099 9.289 1.00 94.62 108 ARG A C 1
ATOM 893 O O . ARG A 1 108 ? 10.405 -5.322 8.900 1.00 94.62 108 ARG A O 1
ATOM 900 N N . ASP A 1 109 ? 8.286 -5.997 9.255 1.00 93.75 109 ASP A N 1
ATOM 901 C CA . ASP A 1 109 ? 8.420 -7.338 8.697 1.00 93.75 109 ASP A CA 1
ATOM 902 C C . ASP A 1 109 ? 8.773 -7.272 7.206 1.00 93.75 109 ASP A C 1
ATOM 904 O O . ASP A 1 109 ? 9.760 -7.879 6.795 1.00 93.75 109 ASP A O 1
ATOM 908 N N . HIS A 1 110 ? 8.068 -6.449 6.416 1.00 95.12 110 HIS A N 1
ATOM 909 C CA . HIS A 1 110 ? 8.394 -6.207 5.002 1.00 95.12 110 HIS A CA 1
ATOM 910 C C . HIS A 1 110 ? 9.844 -5.749 4.797 1.00 95.12 110 HIS A C 1
ATOM 912 O O . HIS A 1 110 ? 10.549 -6.287 3.942 1.00 95.12 110 HIS A O 1
ATOM 918 N N . SER A 1 111 ? 10.315 -4.810 5.623 1.00 93.25 111 SER A N 1
ATOM 919 C CA . SER A 1 111 ? 11.678 -4.267 5.551 1.00 93.25 111 SER A CA 1
ATOM 920 C C . SER A 1 111 ? 12.751 -5.297 5.918 1.00 93.25 111 SER A C 1
ATOM 922 O O . SER A 1 111 ? 13.707 -5.503 5.169 1.00 93.25 111 SER A O 1
ATOM 924 N N . LEU A 1 112 ? 12.588 -5.981 7.055 1.00 91.25 112 LEU A N 1
ATOM 925 C CA . LEU A 1 112 ? 13.568 -6.956 7.543 1.00 91.25 112 LEU A CA 1
ATOM 926 C C . LEU A 1 112 ? 13.650 -8.190 6.641 1.00 91.25 112 LEU A C 1
ATOM 928 O O . LEU A 1 112 ? 14.680 -8.859 6.590 1.00 91.25 112 LEU A O 1
ATOM 932 N N . ASN A 1 113 ? 12.567 -8.484 5.918 1.00 90.12 113 ASN A N 1
ATOM 933 C CA . ASN A 1 113 ? 12.361 -9.771 5.268 1.00 90.12 113 ASN A CA 1
ATOM 934 C C . ASN A 1 113 ? 12.134 -9.610 3.770 1.00 90.12 113 ASN A C 1
ATOM 936 O O . ASN A 1 113 ? 11.402 -10.373 3.151 1.00 90.12 113 ASN A O 1
ATOM 940 N N . HIS A 1 114 ? 12.804 -8.630 3.168 1.00 89.88 114 HIS A N 1
ATOM 941 C CA . HIS A 1 114 ? 12.601 -8.221 1.781 1.00 89.88 114 HIS A CA 1
ATOM 942 C C . HIS A 1 114 ? 12.536 -9.388 0.776 1.00 89.88 114 HIS A C 1
ATOM 944 O O . HIS A 1 114 ? 11.684 -9.390 -0.104 1.00 89.88 114 HIS A O 1
ATOM 950 N N . LYS A 1 115 ? 13.403 -10.403 0.908 1.00 89.81 115 LYS A N 1
ATOM 951 C CA . LYS A 1 115 ? 13.458 -11.558 -0.011 1.00 89.81 115 LYS A CA 1
ATOM 952 C C . LYS A 1 115 ? 12.233 -12.474 0.062 1.00 89.81 115 LYS A C 1
ATOM 954 O O . LYS A 1 115 ? 11.913 -13.119 -0.924 1.00 89.81 115 LYS A O 1
ATOM 959 N N . LEU A 1 116 ? 11.550 -12.511 1.203 1.00 89.94 116 LEU A N 1
ATOM 960 C CA . LEU A 1 116 ? 10.291 -13.235 1.364 1.00 89.94 116 LEU A CA 1
ATOM 961 C C . LEU A 1 116 ? 9.153 -12.549 0.599 1.00 89.94 116 LEU A C 1
ATOM 963 O O . LEU A 1 116 ? 8.323 -13.205 -0.018 1.00 89.94 116 LEU A O 1
ATOM 967 N N . TYR A 1 117 ? 9.130 -11.221 0.632 1.00 92.50 117 TYR A N 1
ATOM 968 C CA . TYR A 1 117 ? 8.120 -10.419 -0.054 1.00 92.50 117 TYR A CA 1
ATOM 969 C C . TYR A 1 117 ? 8.424 -10.222 -1.544 1.00 92.50 117 TYR A C 1
ATOM 971 O O . TYR A 1 117 ? 7.523 -9.955 -2.330 1.00 92.50 117 TYR A O 1
ATOM 979 N N . HIS A 1 118 ? 9.693 -10.331 -1.930 1.00 92.62 118 HIS A N 1
ATOM 980 C CA . HIS A 1 118 ? 10.180 -10.138 -3.292 1.00 92.62 118 HIS A CA 1
ATOM 981 C C . HIS A 1 118 ? 11.072 -11.318 -3.716 1.00 92.62 118 HIS A C 1
ATOM 983 O O . HIS A 1 118 ? 12.280 -11.122 -3.909 1.00 92.62 118 HIS A O 1
ATOM 989 N N . PRO A 1 119 ? 10.526 -12.546 -3.829 1.00 89.12 119 PRO A N 1
ATOM 990 C CA . PRO A 1 119 ? 11.310 -13.741 -4.145 1.00 89.12 119 PRO A CA 1
ATOM 991 C C . PRO A 1 119 ? 11.981 -13.660 -5.518 1.00 89.12 119 PRO A C 1
ATOM 993 O O . PRO A 1 119 ? 13.103 -14.141 -5.676 1.00 89.12 119 PRO A O 1
ATOM 996 N N . SER A 1 120 ? 11.378 -12.971 -6.493 1.00 87.69 120 SER A N 1
ATOM 997 C CA . SER A 1 120 ? 12.012 -12.741 -7.798 1.00 87.69 120 SER A CA 1
ATOM 998 C C . SER A 1 120 ? 13.152 -11.701 -7.762 1.00 87.69 120 SER A C 1
ATOM 1000 O O . SER A 1 120 ? 13.723 -11.372 -8.806 1.00 87.69 120 SER A O 1
ATOM 1002 N N . GLY A 1 121 ? 13.408 -11.076 -6.608 1.00 89.50 121 GLY A N 1
ATOM 1003 C CA . GLY A 1 121 ? 14.312 -9.934 -6.452 1.00 89.50 121 GLY A CA 1
ATOM 1004 C C . GLY A 1 121 ? 13.786 -8.610 -7.021 1.00 89.50 121 GLY A C 1
ATOM 1005 O O . GLY A 1 121 ? 14.475 -7.596 -6.919 1.00 89.50 121 GLY A O 1
ATOM 1006 N N . LYS A 1 122 ? 12.580 -8.588 -7.606 1.00 91.06 122 LYS A N 1
ATOM 1007 C CA . LYS A 1 122 ? 11.937 -7.384 -8.154 1.00 91.06 122 LYS A CA 1
ATOM 1008 C C . LYS A 1 122 ? 10.694 -7.032 -7.344 1.00 91.06 122 LYS A C 1
ATOM 1010 O O . LYS A 1 122 ? 9.997 -7.903 -6.832 1.00 91.06 122 LYS A O 1
ATOM 1015 N N . GLY A 1 123 ? 10.392 -5.739 -7.247 1.00 90.69 123 GLY A N 1
ATOM 1016 C CA . GLY A 1 123 ? 9.121 -5.293 -6.685 1.00 90.69 123 GLY A CA 1
ATOM 1017 C C . GLY A 1 123 ? 7.970 -5.539 -7.658 1.00 90.69 123 GLY A C 1
ATOM 1018 O O . GLY A 1 123 ? 8.161 -5.391 -8.866 1.00 90.69 123 GLY A O 1
ATOM 1019 N N . GLY A 1 124 ? 6.753 -5.795 -7.159 1.00 94.50 124 GLY A N 1
ATOM 1020 C CA . GLY A 1 124 ? 5.566 -5.911 -8.018 1.00 94.50 124 GLY A CA 1
ATOM 1021 C C . GLY A 1 124 ? 5.393 -4.701 -8.929 1.00 94.50 124 GLY A C 1
ATOM 1022 O O . GLY A 1 124 ? 5.076 -4.829 -10.100 1.00 94.50 124 GLY A O 1
ATOM 1023 N N . ARG A 1 125 ? 5.765 -3.510 -8.456 1.00 94.94 125 ARG A N 1
ATOM 1024 C CA . ARG A 1 125 ? 5.749 -2.302 -9.279 1.00 94.94 125 ARG A CA 1
ATOM 1025 C C . ARG A 1 125 ? 6.588 -2.409 -10.558 1.00 94.94 125 ARG A C 1
ATOM 1027 O O . ARG A 1 125 ? 6.154 -1.911 -11.599 1.00 94.94 125 ARG A O 1
ATOM 1034 N N . ASP A 1 126 ? 7.765 -3.026 -10.483 1.00 94.88 126 ASP A N 1
ATOM 1035 C CA . ASP A 1 126 ? 8.620 -3.269 -11.648 1.00 94.88 126 ASP A CA 1
ATOM 1036 C C . ASP A 1 126 ? 8.014 -4.362 -12.534 1.00 94.88 126 ASP A C 1
ATOM 1038 O O . ASP A 1 126 ? 7.961 -4.202 -13.751 1.00 94.88 126 ASP A O 1
ATOM 1042 N N . LEU A 1 127 ? 7.488 -5.430 -11.923 1.00 95.06 127 LEU A N 1
ATOM 1043 C CA . LEU A 1 127 ? 6.833 -6.538 -12.628 1.00 95.06 127 LEU A CA 1
ATOM 1044 C C . LEU A 1 127 ? 5.584 -6.089 -13.401 1.00 95.06 127 LEU A C 1
ATOM 1046 O O . LEU A 1 127 ? 5.341 -6.562 -14.506 1.00 95.06 127 LEU A O 1
ATOM 1050 N N . TRP A 1 128 ? 4.823 -5.129 -12.873 1.00 95.25 128 TRP A N 1
ATOM 1051 C CA . TRP A 1 128 ? 3.616 -4.601 -13.519 1.00 95.25 128 TRP A CA 1
ATOM 1052 C C . TRP A 1 128 ? 3.925 -3.637 -14.672 1.00 95.25 128 TRP A C 1
ATOM 1054 O O . TRP A 1 128 ? 2.998 -3.164 -15.328 1.00 95.25 128 TRP A O 1
ATOM 1064 N N . GLY A 1 129 ? 5.204 -3.300 -14.888 1.00 92.44 129 GLY A N 1
ATOM 1065 C CA . GLY A 1 129 ? 5.676 -2.379 -15.926 1.00 92.44 129 GLY A CA 1
ATOM 1066 C C . GLY A 1 129 ? 5.653 -0.896 -15.539 1.00 92.44 129 GLY A C 1
ATOM 1067 O O . GLY A 1 129 ? 5.935 -0.046 -16.377 1.00 92.44 129 GLY A O 1
ATOM 1068 N N . GLY A 1 130 ? 5.322 -0.554 -14.288 1.00 92.81 130 GLY A N 1
ATOM 1069 C CA . GLY A 1 130 ? 5.326 0.838 -13.825 1.00 92.81 130 GLY A CA 1
ATOM 1070 C C . GLY A 1 130 ? 6.696 1.305 -13.332 1.00 92.81 130 GLY A C 1
ATOM 1071 O O . GLY A 1 130 ? 7.106 2.432 -13.602 1.00 92.81 130 GLY A O 1
ATOM 1072 N N . GLY A 1 131 ? 7.389 0.450 -12.581 1.00 94.94 131 GLY A N 1
ATOM 1073 C CA . GLY A 1 131 ? 8.649 0.752 -11.906 1.00 94.94 131 GLY A CA 1
ATOM 1074 C C . GLY A 1 131 ? 8.680 2.117 -11.212 1.00 94.94 131 GLY A C 1
ATOM 1075 O O . GLY A 1 131 ? 7.654 2.641 -10.769 1.00 94.94 131 GLY A O 1
ATOM 1076 N N . ASN A 1 132 ? 9.866 2.721 -11.129 1.00 95.44 132 ASN A N 1
ATOM 1077 C CA . ASN A 1 132 ? 10.074 4.015 -10.466 1.00 95.44 132 ASN A CA 1
ATOM 1078 C C . ASN A 1 132 ? 9.312 5.180 -11.126 1.00 95.44 132 ASN A C 1
ATOM 1080 O O . ASN A 1 132 ? 8.859 6.093 -10.435 1.00 95.44 132 ASN A O 1
ATOM 1084 N N . ASP A 1 133 ? 9.165 5.170 -12.454 1.00 95.81 133 ASP A N 1
ATOM 1085 C CA . ASP A 1 133 ? 8.442 6.231 -13.165 1.00 95.81 133 ASP A CA 1
ATOM 1086 C C . ASP A 1 133 ? 6.939 6.182 -12.851 1.00 95.81 133 ASP A C 1
ATOM 1088 O O . ASP A 1 133 ? 6.331 7.222 -12.589 1.00 95.81 133 ASP A O 1
ATOM 1092 N N . GLY A 1 134 ? 6.370 4.977 -12.774 1.00 96.06 134 GLY A N 1
ATOM 1093 C CA . GLY A 1 134 ? 5.015 4.725 -12.305 1.00 96.06 134 GLY A CA 1
ATOM 1094 C C . GLY A 1 134 ? 4.825 5.207 -10.875 1.00 96.06 134 GLY A C 1
ATOM 1095 O O . GLY A 1 134 ? 3.937 6.019 -10.654 1.00 96.06 134 GLY A O 1
ATOM 1096 N N . ARG A 1 135 ? 5.705 4.829 -9.927 1.00 95.69 135 ARG A N 1
ATOM 1097 C CA . ARG A 1 135 ? 5.627 5.296 -8.519 1.00 95.69 135 ARG A CA 1
ATOM 1098 C C . ARG A 1 135 ? 5.512 6.817 -8.415 1.00 95.69 135 ARG A C 1
ATOM 1100 O O . ARG A 1 135 ? 4.705 7.326 -7.641 1.00 95.69 135 ARG A O 1
ATOM 1107 N N . LYS A 1 136 ? 6.290 7.531 -9.237 1.00 95.50 136 LYS A N 1
ATOM 1108 C CA . LYS A 1 136 ? 6.381 9.000 -9.277 1.00 95.50 136 LYS A CA 1
ATOM 1109 C C . LYS A 1 136 ? 5.299 9.680 -10.124 1.00 95.50 136 LYS A C 1
ATOM 1111 O O . LYS A 1 136 ? 5.339 10.898 -10.261 1.00 95.50 136 LYS A O 1
ATOM 1116 N N . GLY A 1 137 ? 4.366 8.927 -10.712 1.00 95.12 137 GLY A N 1
ATOM 1117 C CA . GLY A 1 137 ? 3.282 9.482 -11.529 1.00 95.12 137 GLY A CA 1
ATOM 1118 C C . GLY A 1 137 ? 3.732 10.050 -12.875 1.00 95.12 137 GLY A C 1
ATOM 1119 O O . GLY A 1 137 ? 3.075 10.929 -13.418 1.00 95.12 137 GLY A O 1
ATOM 1120 N N . ARG A 1 138 ? 4.855 9.573 -13.420 1.00 95.81 138 ARG A N 1
ATOM 1121 C CA . ARG A 1 138 ? 5.394 10.037 -14.713 1.00 95.81 138 ARG A CA 1
ATOM 1122 C C . ARG A 1 138 ? 4.777 9.320 -15.913 1.00 95.81 138 ARG A C 1
ATOM 1124 O O . ARG A 1 138 ? 5.067 9.673 -17.056 1.00 95.81 138 ARG A O 1
ATOM 1131 N N . LEU A 1 139 ? 3.971 8.295 -15.654 1.00 95.69 139 LEU A N 1
ATOM 1132 C CA . LEU A 1 139 ? 3.307 7.485 -16.664 1.00 95.69 139 LEU A CA 1
ATOM 1133 C C . LEU A 1 139 ? 1.820 7.838 -16.725 1.00 95.69 139 LEU A C 1
ATOM 1135 O O . LEU A 1 139 ? 1.205 8.226 -15.731 1.00 95.69 139 LEU A O 1
ATOM 1139 N N . ASN A 1 140 ? 1.222 7.700 -17.900 1.00 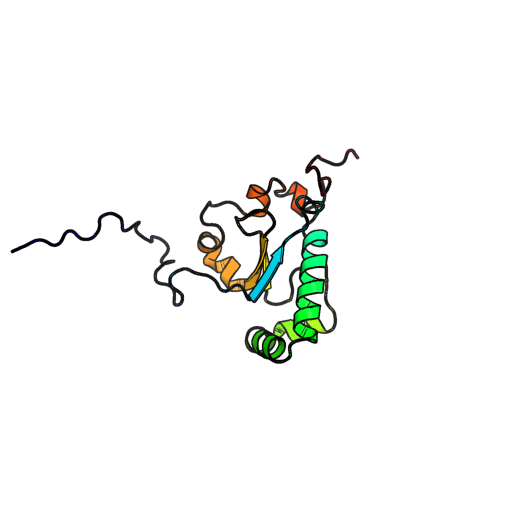95.50 140 ASN A N 1
ATOM 1140 C CA . ASN A 1 140 ? -0.224 7.626 -18.022 1.00 95.50 140 ASN A CA 1
ATOM 1141 C C . ASN A 1 140 ? -0.716 6.370 -17.288 1.00 95.50 140 ASN A C 1
ATOM 1143 O O . ASN A 1 140 ? -0.173 5.286 -17.494 1.00 95.50 140 ASN A O 1
ATOM 1147 N N . GLY A 1 141 ? -1.742 6.520 -16.446 1.00 92.12 141 GLY A N 1
ATOM 1148 C CA . GLY A 1 141 ? -2.195 5.456 -15.550 1.00 92.12 141 GLY A CA 1
ATOM 1149 C C . GLY A 1 141 ? -2.673 4.185 -16.252 1.00 92.12 141 GLY A C 1
ATOM 1150 O O . GLY A 1 141 ? -2.494 3.098 -15.706 1.00 92.12 141 GLY A O 1
ATOM 1151 N N . SER A 1 142 ? -3.232 4.312 -17.457 1.00 93.44 142 SER A N 1
ATOM 1152 C CA . SER A 1 142 ? -3.820 3.193 -18.199 1.00 93.44 142 SER A CA 1
ATOM 1153 C C . SER A 1 142 ? -2.858 2.605 -19.224 1.00 93.44 142 SER A C 1
ATOM 1155 O O . SER A 1 142 ? -2.841 1.397 -19.421 1.00 93.44 142 SER A O 1
ATOM 1157 N N . THR A 1 143 ? -2.056 3.446 -19.883 1.00 94.06 143 THR A N 1
ATOM 1158 C CA . THR A 1 143 ? -1.210 3.013 -21.007 1.00 94.06 143 THR A CA 1
ATOM 1159 C C . THR A 1 143 ? 0.250 2.781 -20.634 1.00 94.06 143 THR A C 1
ATOM 1161 O O . THR A 1 143 ? 0.981 2.175 -21.408 1.00 94.06 143 THR A O 1
ATOM 1164 N N . GLY A 1 144 ? 0.712 3.296 -19.490 1.00 94.00 144 GLY A N 1
ATOM 1165 C CA . GLY A 1 144 ? 2.113 3.187 -19.077 1.00 94.00 144 GLY A CA 1
ATOM 1166 C C . GLY A 1 144 ? 3.082 4.056 -19.887 1.00 94.00 144 GLY A C 1
ATOM 1167 O O . GLY A 1 144 ? 4.269 4.091 -19.574 1.00 94.00 144 GLY A O 1
ATOM 1168 N N . TYR A 1 145 ? 2.611 4.805 -20.891 1.00 94.50 145 TYR A N 1
ATOM 1169 C CA . TYR A 1 145 ? 3.457 5.735 -21.639 1.00 94.50 145 TYR A CA 1
ATOM 1170 C C . TYR A 1 145 ? 3.822 6.952 -20.797 1.00 94.50 145 TYR A C 1
ATOM 1172 O O . TYR A 1 145 ? 3.002 7.464 -20.032 1.00 94.50 145 TYR A O 1
ATOM 1180 N N . LYS A 1 146 ? 5.043 7.463 -20.978 1.00 91.88 146 LYS A N 1
ATOM 1181 C CA . LYS A 1 146 ? 5.446 8.730 -20.363 1.00 91.88 146 LYS A CA 1
ATOM 1182 C C . LYS A 1 146 ? 4.530 9.843 -20.842 1.00 91.88 146 LYS A C 1
ATOM 1184 O O . LYS A 1 146 ? 4.298 9.993 -22.042 1.00 91.88 146 LYS A O 1
ATOM 1189 N N . GLN A 1 147 ? 4.029 10.626 -19.898 1.00 76.88 147 GLN A N 1
ATOM 1190 C CA . GLN A 1 147 ? 3.277 11.823 -20.241 1.00 76.88 147 GLN A CA 1
ATOM 1191 C C . GLN A 1 147 ? 4.260 12.810 -20.883 1.00 76.88 147 GLN A C 1
ATOM 1193 O O . GLN A 1 147 ? 5.316 13.098 -20.311 1.00 76.88 147 GLN A O 1
ATOM 1198 N N . LYS A 1 148 ? 3.968 13.252 -22.113 1.00 68.31 148 LYS A N 1
ATOM 1199 C CA . LYS A 1 148 ? 4.740 14.324 -22.748 1.00 68.31 148 LYS A CA 1
ATOM 1200 C C . LYS A 1 148 ? 4.568 15.570 -21.875 1.00 68.31 148 LYS A C 1
ATOM 1202 O O . LYS A 1 148 ? 3.442 15.873 -21.489 1.00 68.31 148 LYS A O 1
ATOM 1207 N N . LYS A 1 149 ? 5.689 16.191 -21.503 1.00 58.97 149 LYS A N 1
ATOM 1208 C CA . LYS A 1 149 ? 5.686 17.482 -20.809 1.00 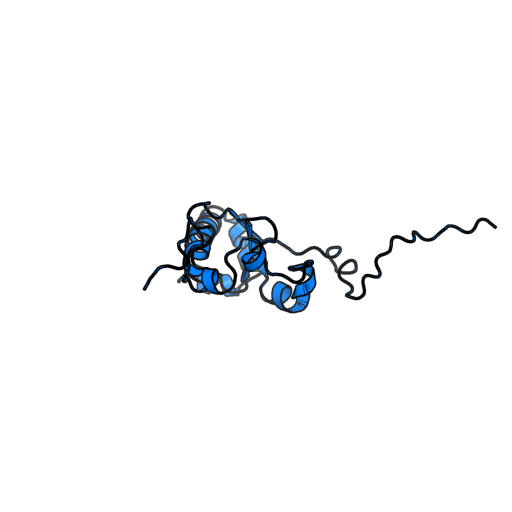58.97 149 LYS A CA 1
ATOM 1209 C C . LYS A 1 149 ? 5.090 18.559 -21.702 1.00 58.97 149 LYS A C 1
ATOM 1211 O O . LYS A 1 149 ? 5.315 18.457 -22.929 1.00 58.97 149 LYS A O 1
#

Secondary structure (DSSP, 8-state):
-------TT----TT-STTSTTTT-----EEEE--GGGTTS-HHHHHHHHHHHHHHHHHH-HHHHHHHHHH-TTHHHHHHS--TTSPPTTEEEEE-SSTTEEEEEEHHHHHHTHHHH-TTSS-HHHHTT-HHHHHTT-B-TTT-PBPP-

Radius of gyration: 18.59 Å; chains: 1; bounding box: 38×69×42 Å

InterPro domains:
  IPR032869 WHH domain-containing protei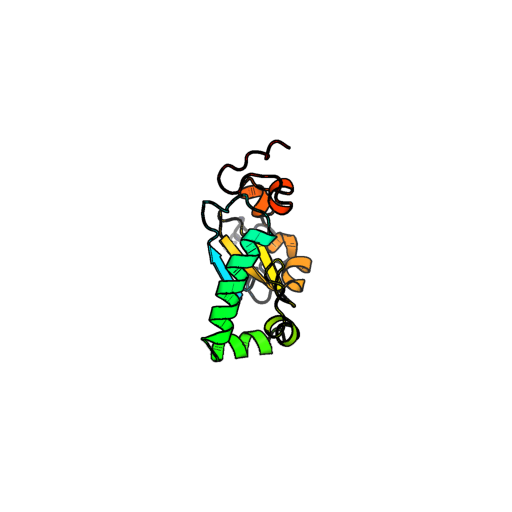n [PF14414] (85-130)